Protein AF-A0A922T538-F1 (afdb_monomer_lite)

Structure (mmCIF, N/CA/C/O backbone):
data_AF-A0A922T538-F1
#
_entry.id   AF-A0A922T538-F1
#
loop_
_atom_site.group_PDB
_atom_site.id
_atom_site.type_symbol
_atom_site.label_atom_id
_atom_site.label_alt_id
_atom_site.label_comp_id
_atom_site.label_asym_id
_atom_site.label_entity_id
_atom_site.label_seq_id
_atom_site.pdbx_PDB_ins_code
_atom_site.Cartn_x
_atom_site.Cartn_y
_atom_site.Cartn_z
_atom_site.occupancy
_atom_site.B_iso_or_equiv
_atom_site.auth_seq_id
_atom_site.auth_comp_id
_atom_site.auth_asym_id
_atom_site.auth_atom_id
_atom_site.pdbx_PDB_model_num
ATOM 1 N N . MET A 1 1 ? -31.628 -4.892 55.620 1.00 59.94 1 MET A N 1
ATOM 2 C CA . MET A 1 1 ? -32.379 -4.529 54.393 1.00 59.94 1 MET A CA 1
ATOM 3 C C . MET A 1 1 ? -31.717 -3.404 53.592 1.00 59.94 1 MET A C 1
ATOM 5 O O . MET A 1 1 ? -31.655 -3.561 52.387 1.00 59.94 1 MET A O 1
ATOM 9 N N . ARG A 1 2 ? -31.175 -2.328 54.196 1.00 62.50 2 ARG A N 1
ATOM 10 C CA . ARG A 1 2 ? -30.482 -1.245 53.452 1.00 62.50 2 ARG A CA 1
ATOM 11 C C . ARG A 1 2 ? -29.166 -1.652 52.769 1.00 62.50 2 ARG A C 1
ATOM 13 O O . ARG A 1 2 ? -28.959 -1.283 51.624 1.00 62.50 2 ARG A O 1
ATOM 20 N N . GLU A 1 3 ? -28.323 -2.452 53.421 1.00 62.09 3 GLU A N 1
ATOM 21 C CA . GLU A 1 3 ? -27.066 -2.946 52.818 1.00 62.09 3 GLU A CA 1
ATOM 22 C C . GLU A 1 3 ? -27.289 -3.738 51.526 1.00 62.09 3 GLU A C 1
ATOM 24 O O . GLU A 1 3 ? -26.580 -3.543 50.549 1.00 62.09 3 GLU A O 1
ATOM 29 N N . SER A 1 4 ? -28.320 -4.585 51.489 1.00 64.38 4 SER A N 1
ATOM 30 C CA . SER A 1 4 ? -28.630 -5.398 50.308 1.00 64.38 4 SER A CA 1
ATOM 31 C C . SER A 1 4 ? -29.109 -4.574 49.108 1.00 64.38 4 SER A C 1
ATOM 33 O O . SER A 1 4 ? -29.075 -5.087 47.995 1.00 64.38 4 SER A O 1
ATOM 35 N N . VAL A 1 5 ? -29.584 -3.343 49.327 1.00 68.50 5 VAL A N 1
ATOM 36 C CA . VAL A 1 5 ? -29.991 -2.419 48.256 1.00 68.50 5 VAL A CA 1
ATOM 37 C C . VAL A 1 5 ? -28.767 -1.681 47.713 1.00 68.50 5 VAL A C 1
ATOM 39 O O . VAL A 1 5 ? -28.563 -1.700 46.506 1.00 68.50 5 VAL A O 1
ATOM 42 N N . MET A 1 6 ? -27.888 -1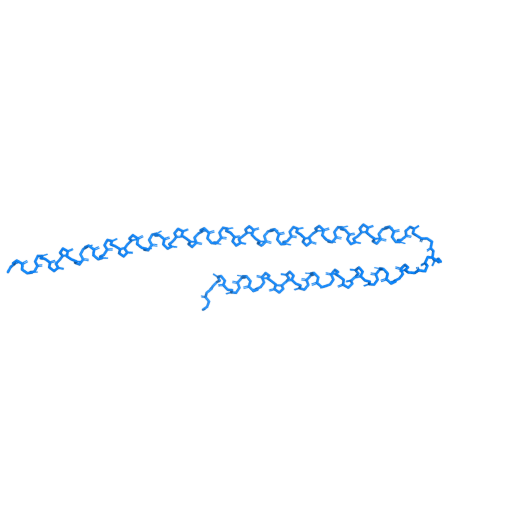.166 48.584 1.00 60.97 6 MET A N 1
ATOM 43 C CA . MET A 1 6 ? -26.642 -0.505 48.153 1.00 60.97 6 MET A CA 1
ATOM 44 C C . MET A 1 6 ? -25.703 -1.443 47.383 1.00 60.97 6 MET A C 1
ATOM 46 O O . MET A 1 6 ? -25.136 -1.048 46.374 1.00 60.97 6 MET A O 1
ATOM 50 N N . ILE A 1 7 ? -25.565 -2.705 47.814 1.00 70.31 7 ILE A N 1
ATOM 51 C CA . ILE A 1 7 ? -24.746 -3.704 47.099 1.00 70.31 7 ILE A CA 1
ATOM 52 C C . ILE A 1 7 ? -25.286 -3.944 45.681 1.00 70.31 7 ILE A C 1
ATOM 54 O O . ILE A 1 7 ? -24.521 -4.208 44.754 1.00 70.31 7 ILE A O 1
ATOM 58 N N . LYS A 1 8 ? -26.608 -3.853 45.511 1.00 72.81 8 LYS A N 1
ATOM 59 C CA . LYS A 1 8 ? -27.266 -4.050 44.223 1.00 72.81 8 LYS A CA 1
ATOM 60 C C . LYS A 1 8 ? -27.050 -2.845 43.303 1.00 72.81 8 LYS A C 1
ATOM 62 O O . LYS A 1 8 ? -26.634 -3.043 42.168 1.00 72.81 8 LYS A O 1
ATOM 67 N N . GLU A 1 9 ? -27.209 -1.629 43.821 1.00 75.69 9 GLU A N 1
ATOM 68 C CA . GLU A 1 9 ? -26.929 -0.378 43.097 1.00 75.69 9 GLU A CA 1
ATOM 69 C C . GLU A 1 9 ? -25.455 -0.296 42.651 1.00 75.69 9 GLU A C 1
ATOM 71 O O . GLU A 1 9 ? -25.182 -0.090 41.473 1.00 75.69 9 GLU A O 1
ATOM 76 N N . GLU A 1 10 ? -24.492 -0.602 43.531 1.00 81.06 10 GLU A N 1
ATOM 77 C CA . GLU A 1 10 ? -23.066 -0.636 43.157 1.00 81.06 10 GLU A CA 1
ATOM 78 C C . GLU A 1 10 ? -22.745 -1.692 42.086 1.00 81.06 10 GLU A C 1
ATOM 80 O O . GLU A 1 10 ? -21.820 -1.523 41.286 1.00 81.06 10 GLU A O 1
ATOM 85 N N . SER A 1 11 ? -23.463 -2.820 42.090 1.00 82.44 11 SER A N 1
ATOM 86 C CA . SER A 1 11 ? -23.287 -3.866 41.079 1.00 82.44 11 SER A CA 1
ATOM 87 C C . SER A 1 11 ? -23.856 -3.460 39.717 1.00 82.44 11 SER A C 1
ATOM 89 O O . SER A 1 11 ? -23.257 -3.774 38.689 1.00 82.44 11 SER A O 1
ATOM 91 N N . GLU A 1 12 ? -24.966 -2.720 39.712 1.00 88.69 12 GLU A N 1
ATOM 92 C CA . GLU A 1 12 ? -25.612 -2.192 38.509 1.00 88.69 12 GLU A CA 1
ATOM 93 C C . GLU A 1 12 ? -24.764 -1.075 37.879 1.00 88.69 12 GLU A C 1
ATOM 95 O O . GLU A 1 12 ? -24.539 -1.093 36.667 1.00 88.69 12 GLU A O 1
ATOM 100 N N . ASP A 1 13 ? -24.175 -0.190 38.689 1.00 91.44 13 ASP A N 1
ATOM 101 C CA . ASP A 1 13 ? -23.251 0.851 38.219 1.00 91.44 13 ASP A CA 1
ATOM 102 C C . ASP A 1 13 ? -21.979 0.260 37.592 1.00 91.44 13 ASP A C 1
ATOM 104 O O . ASP A 1 13 ? -21.531 0.698 36.528 1.00 91.44 13 ASP A O 1
ATOM 108 N N . LYS A 1 14 ? -21.405 -0.784 38.208 1.00 92.19 14 LYS A N 1
ATOM 109 C CA . LYS A 1 14 ? -20.251 -1.507 37.642 1.00 92.19 14 LYS A CA 1
ATOM 110 C C . LYS A 1 14 ? -20.605 -2.197 36.331 1.00 92.19 14 LYS A C 1
ATOM 112 O O . LYS A 1 14 ? -19.810 -2.163 35.395 1.00 92.19 14 LYS A O 1
ATOM 117 N N . PHE A 1 15 ? -21.785 -2.809 36.248 1.00 93.06 15 PHE A N 1
ATOM 118 C CA . PHE A 1 15 ? -22.262 -3.437 35.020 1.00 93.06 15 PHE A CA 1
ATOM 119 C C . PHE A 1 15 ? -22.432 -2.410 33.893 1.00 93.06 15 PHE A C 1
ATOM 121 O O . PHE A 1 15 ? -21.992 -2.646 32.766 1.00 93.06 15 PHE A O 1
ATOM 128 N N . LEU A 1 16 ? -23.006 -1.243 34.201 1.00 95.12 16 LEU A N 1
ATOM 129 C CA . LEU A 1 16 ? -23.162 -0.154 33.241 1.00 95.12 16 LEU A CA 1
ATOM 130 C C . LEU A 1 16 ? -21.802 0.372 32.762 1.00 95.12 16 LEU A C 1
ATOM 132 O O . LEU A 1 16 ? -21.602 0.537 31.559 1.00 95.12 16 LEU A O 1
ATOM 136 N N . ALA A 1 17 ? -20.857 0.581 33.683 1.00 95.69 17 ALA A N 1
ATOM 137 C CA . ALA A 1 17 ? -19.509 1.036 33.356 1.00 95.69 17 ALA A CA 1
ATOM 138 C C . ALA A 1 17 ? -18.765 0.036 32.456 1.00 95.69 17 ALA A C 1
ATOM 140 O O . ALA A 1 17 ? -18.161 0.437 31.462 1.00 95.69 17 ALA A O 1
ATOM 141 N N . LEU A 1 18 ? -18.852 -1.265 32.754 1.00 95.88 18 LEU A N 1
ATOM 142 C CA . LEU A 1 18 ? -18.265 -2.314 31.916 1.00 95.88 18 LEU A CA 1
ATOM 143 C C . LEU A 1 18 ? -18.920 -2.370 30.533 1.00 95.88 18 LEU A C 1
ATOM 145 O O . LEU A 1 18 ? -18.217 -2.473 29.535 1.00 95.88 18 LEU A O 1
ATOM 149 N N . THR A 1 19 ? -20.245 -2.236 30.455 1.00 95.62 19 THR A N 1
ATOM 150 C CA . THR A 1 19 ? -20.969 -2.200 29.172 1.00 95.62 19 THR A CA 1
ATOM 151 C C . THR A 1 19 ? -20.512 -1.020 28.312 1.00 95.62 19 THR A C 1
ATOM 153 O O . THR A 1 19 ? -20.271 -1.170 27.119 1.00 95.62 19 THR A O 1
ATOM 156 N N . GLN A 1 20 ? -20.340 0.159 28.916 1.00 96.12 20 GLN A N 1
ATOM 157 C CA . GLN A 1 20 ? -19.824 1.333 28.209 1.00 96.12 20 GLN A CA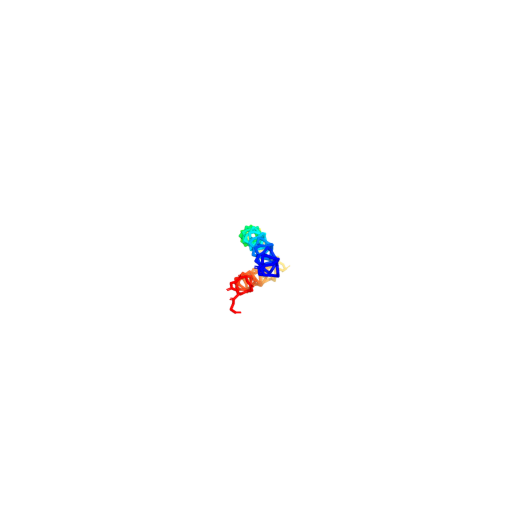 1
ATOM 158 C C . GLN A 1 20 ? -18.387 1.127 27.723 1.00 96.12 20 GLN A C 1
ATOM 160 O O . GLN A 1 20 ? -18.071 1.523 26.604 1.00 96.12 20 GLN A O 1
ATOM 165 N N . GLN A 1 21 ? -17.532 0.496 28.532 1.00 96.88 21 GLN A N 1
ATOM 166 C CA . GLN A 1 21 ? -16.161 0.170 28.133 1.00 96.88 21 GLN A CA 1
ATOM 167 C C . GLN A 1 21 ? -16.123 -0.835 26.980 1.00 96.88 21 GLN A C 1
ATOM 169 O O . GLN A 1 21 ? -15.354 -0.634 26.046 1.00 96.88 21 GLN A O 1
ATOM 174 N N . ILE A 1 22 ? -16.970 -1.869 27.003 1.00 95.94 22 ILE A N 1
ATOM 175 C CA . ILE A 1 22 ? -17.081 -2.841 25.905 1.00 95.94 22 ILE A CA 1
ATOM 176 C C . ILE A 1 22 ? -17.460 -2.124 24.609 1.00 95.94 22 ILE A C 1
ATOM 178 O O . ILE A 1 22 ? -16.738 -2.236 23.627 1.00 95.94 22 ILE A O 1
ATOM 182 N N . ASN A 1 23 ? -18.506 -1.295 24.634 1.00 95.12 23 ASN A N 1
ATOM 183 C CA . ASN A 1 23 ? -18.937 -0.558 23.444 1.00 95.12 23 ASN A CA 1
ATOM 184 C C . ASN A 1 23 ? -17.841 0.379 22.901 1.00 95.12 23 ASN A C 1
ATOM 186 O O . ASN A 1 23 ? -17.739 0.588 21.695 1.00 95.12 23 ASN A O 1
ATOM 190 N N . GLN A 1 24 ? -17.030 0.980 23.780 1.00 96.19 24 GLN A N 1
ATOM 191 C CA . GLN A 1 24 ? -15.897 1.815 23.364 1.00 96.19 24 GLN A CA 1
ATOM 192 C C . GLN A 1 24 ? -14.792 0.986 22.707 1.00 96.19 24 GLN A C 1
ATOM 194 O O . GLN A 1 24 ? -14.222 1.422 21.709 1.00 96.19 24 GLN A O 1
ATOM 199 N N . LEU A 1 25 ? -14.493 -0.193 23.254 1.00 96.12 25 LEU A N 1
ATOM 200 C CA . LEU A 1 25 ? -13.506 -1.107 22.685 1.00 96.12 25 LEU A CA 1
ATOM 201 C C . LEU A 1 25 ? -13.950 -1.629 21.317 1.00 96.12 25 LEU A C 1
ATOM 203 O O . LEU A 1 25 ? -13.141 -1.620 20.399 1.00 96.12 25 LEU A O 1
ATOM 207 N N . GLU A 1 26 ? -15.225 -1.991 21.158 1.00 94.31 26 GLU A N 1
ATOM 208 C CA . GLU A 1 26 ? -15.791 -2.426 19.871 1.00 94.31 26 GLU A CA 1
ATOM 209 C C . GLU A 1 26 ? -15.661 -1.338 18.792 1.00 94.31 26 GLU A C 1
ATOM 211 O O . GLU A 1 26 ? -15.285 -1.621 17.656 1.00 94.31 26 GLU A O 1
ATOM 216 N N . TRP A 1 27 ? -15.910 -0.073 19.146 1.00 95.50 27 TRP A N 1
ATOM 217 C CA . TRP A 1 27 ? -15.706 1.053 18.228 1.00 95.50 27 TRP A CA 1
ATOM 218 C C . TRP A 1 27 ? -14.239 1.233 17.829 1.00 95.50 27 TRP A C 1
ATOM 220 O O . TRP A 1 27 ? -13.938 1.422 16.652 1.00 95.50 27 TRP A O 1
ATOM 230 N N . LEU A 1 28 ? -13.325 1.165 18.800 1.00 94.44 28 LEU A N 1
ATOM 231 C CA . LEU A 1 28 ? -11.889 1.284 18.538 1.00 94.44 28 LEU A CA 1
ATOM 232 C C . LEU A 1 28 ? -11.360 0.118 17.693 1.00 94.44 28 LEU A C 1
ATOM 234 O O . LEU A 1 28 ? -10.460 0.318 16.879 1.00 94.44 28 LEU A O 1
ATOM 238 N N . GLU A 1 29 ? -11.907 -1.083 17.873 1.00 92.12 29 GLU A N 1
ATOM 239 C CA . GLU A 1 29 ? -11.575 -2.254 17.065 1.00 92.12 29 GLU A CA 1
ATOM 240 C C . GLU A 1 29 ? -11.973 -2.051 15.598 1.00 92.12 29 GLU A C 1
ATOM 242 O O . GLU A 1 29 ? -11.138 -2.251 14.713 1.00 92.12 29 GLU A O 1
ATOM 247 N N . GLU A 1 30 ? -13.194 -1.583 15.320 1.00 93.25 30 GLU A N 1
ATOM 248 C CA . GLU A 1 30 ? -13.620 -1.322 13.937 1.00 93.25 30 GLU A CA 1
ATOM 249 C C . GLU A 1 30 ? -12.793 -0.204 13.284 1.00 93.25 30 GLU A C 1
ATOM 251 O O . GLU A 1 30 ? -12.382 -0.333 12.127 1.00 93.25 30 GLU A O 1
ATOM 256 N N . ASP A 1 31 ? -12.475 0.859 14.027 1.00 93.81 31 ASP A N 1
ATOM 257 C CA . ASP A 1 31 ? -11.608 1.934 13.536 1.00 93.81 31 ASP A CA 1
ATOM 258 C C . ASP A 1 31 ? -10.205 1.407 13.183 1.00 93.81 31 ASP A C 1
ATOM 260 O O . ASP A 1 31 ? -9.668 1.719 12.115 1.00 93.81 31 ASP A O 1
ATOM 264 N N . LEU A 1 32 ? -9.617 0.555 14.031 1.00 91.69 32 LEU A N 1
ATOM 265 C CA . LEU A 1 32 ? -8.323 -0.078 13.762 1.00 91.69 32 LEU A CA 1
ATOM 266 C C . LEU A 1 32 ? -8.377 -1.010 12.547 1.00 91.69 32 LEU A C 1
ATOM 268 O O . LEU A 1 32 ? -7.459 -0.990 11.724 1.00 91.69 32 LEU A O 1
ATOM 272 N N . LEU A 1 33 ? -9.446 -1.794 12.392 1.00 90.88 33 LEU A N 1
ATOM 273 C CA . LEU A 1 33 ? -9.646 -2.652 11.222 1.00 90.88 33 LEU A CA 1
ATOM 274 C C . LEU A 1 33 ? -9.793 -1.832 9.937 1.00 90.88 33 LEU A C 1
ATOM 276 O O . LEU A 1 33 ? -9.244 -2.206 8.899 1.00 90.88 33 LEU A O 1
ATOM 280 N N . SER A 1 34 ? -10.497 -0.703 9.993 1.00 93.88 34 SER A N 1
ATOM 281 C CA . SER A 1 34 ? -10.616 0.230 8.872 1.00 93.88 34 SER A CA 1
ATOM 282 C C . SER A 1 34 ? -9.253 0.803 8.475 1.00 93.88 34 SER A C 1
ATOM 284 O O . SER A 1 34 ? -8.859 0.717 7.309 1.00 93.88 34 SER A O 1
ATOM 286 N N . MET A 1 35 ? -8.483 1.290 9.452 1.00 92.06 35 MET A N 1
ATOM 287 C CA . MET A 1 35 ? -7.126 1.802 9.235 1.00 92.06 35 MET A CA 1
ATOM 288 C C . MET A 1 35 ? -6.185 0.730 8.672 1.00 92.06 35 MET A C 1
ATOM 290 O O . MET A 1 35 ? -5.410 1.016 7.759 1.00 92.06 35 MET A O 1
ATOM 294 N N . LYS A 1 36 ? -6.280 -0.514 9.159 1.00 91.62 36 LYS A N 1
ATOM 295 C CA . LYS A 1 36 ? -5.529 -1.658 8.626 1.00 91.62 36 LYS A CA 1
ATOM 296 C C . LYS A 1 36 ? -5.825 -1.862 7.139 1.00 91.62 36 LYS A C 1
ATOM 298 O O . LYS A 1 36 ? -4.892 -1.883 6.344 1.00 91.62 36 LYS A O 1
ATOM 303 N N . ARG A 1 37 ? -7.103 -1.961 6.755 1.00 92.12 37 ARG A N 1
ATOM 304 C CA . ARG A 1 37 ? -7.511 -2.171 5.351 1.00 92.12 37 ARG A CA 1
ATOM 305 C C . ARG A 1 37 ? -6.994 -1.054 4.440 1.00 92.12 37 ARG A C 1
ATOM 307 O O . ARG A 1 37 ? -6.479 -1.329 3.361 1.00 92.12 37 ARG A O 1
ATOM 314 N N . GLN A 1 38 ? -7.101 0.201 4.883 1.00 94.88 38 GLN A N 1
ATOM 315 C CA . GLN A 1 38 ? -6.589 1.354 4.133 1.00 94.88 38 GLN A CA 1
ATOM 316 C C . GLN A 1 38 ? -5.071 1.290 3.949 1.00 94.88 38 GLN A C 1
ATOM 318 O O . GLN A 1 38 ? -4.562 1.580 2.869 1.00 94.88 38 GLN A O 1
ATOM 323 N N . HIS A 1 39 ? -4.347 0.886 4.990 1.00 93.25 39 HIS A N 1
ATOM 324 C CA . HIS A 1 39 ? -2.900 0.722 4.933 1.00 93.25 39 HIS A CA 1
ATOM 325 C C . HIS A 1 39 ? -2.482 -0.413 3.987 1.00 93.25 39 HIS A C 1
ATOM 327 O O . HIS A 1 39 ? -1.602 -0.214 3.153 1.00 93.25 39 HIS A O 1
ATOM 333 N N . GLU A 1 40 ? -3.137 -1.575 4.051 1.00 92.56 40 GLU A N 1
ATOM 334 C CA . G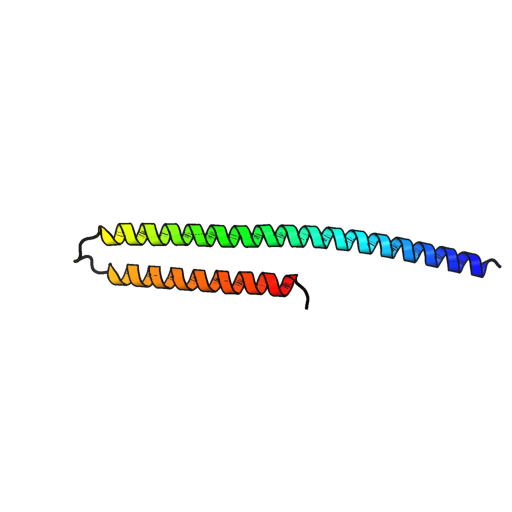LU A 1 40 ? -2.880 -2.701 3.136 1.00 92.56 40 GLU A CA 1
ATOM 335 C C . GLU A 1 40 ? -3.123 -2.311 1.669 1.00 92.56 40 GLU A C 1
ATOM 337 O O . GLU A 1 40 ? -2.327 -2.648 0.785 1.00 92.56 40 GLU A O 1
ATOM 342 N N . GLN A 1 41 ? -4.186 -1.544 1.414 1.00 94.94 41 GLN A N 1
ATOM 343 C CA . GLN A 1 41 ? -4.470 -0.999 0.091 1.00 94.94 41 GLN A CA 1
ATOM 344 C C . GLN A 1 41 ? -3.369 -0.035 -0.370 1.00 94.94 41 GLN A C 1
ATOM 346 O O . GLN A 1 41 ? -2.843 -0.202 -1.467 1.00 94.94 41 GLN A O 1
ATOM 351 N N . ALA A 1 42 ? -2.976 0.928 0.467 1.00 94.88 42 ALA A N 1
ATOM 352 C CA . ALA A 1 42 ? -1.944 1.907 0.122 1.00 94.88 42 ALA A CA 1
ATOM 353 C C . ALA A 1 42 ? -0.588 1.246 -0.184 1.00 94.88 42 ALA A C 1
ATOM 355 O O . ALA A 1 42 ? 0.099 1.633 -1.128 1.00 94.88 42 ALA A O 1
ATOM 356 N N . VAL A 1 43 ? -0.208 0.215 0.578 1.00 94.94 43 VAL A N 1
ATOM 357 C CA . VAL A 1 43 ? 1.009 -0.570 0.316 1.00 94.94 43 VAL A CA 1
ATOM 358 C C . VAL A 1 43 ? 0.921 -1.287 -1.035 1.00 94.94 43 VAL A C 1
ATOM 360 O O . VAL A 1 43 ? 1.885 -1.271 -1.801 1.00 94.94 43 VAL A O 1
ATOM 363 N N . SER A 1 44 ? -0.235 -1.872 -1.353 1.00 92.88 44 SER A N 1
ATOM 364 C CA . SER A 1 44 ? -0.462 -2.560 -2.631 1.00 92.88 44 SER A CA 1
ATOM 365 C C . SER A 1 44 ? -0.420 -1.597 -3.826 1.00 92.88 44 SER A C 1
ATOM 367 O O . SER A 1 44 ? 0.147 -1.922 -4.869 1.00 92.88 44 SER A O 1
ATOM 369 N N . GLU A 1 45 ? -0.982 -0.396 -3.675 1.00 96.12 45 GLU A N 1
ATOM 370 C CA . GLU A 1 45 ? -0.931 0.666 -4.688 1.00 96.12 45 GLU A CA 1
ATOM 371 C C . GLU A 1 45 ? 0.512 1.131 -4.933 1.00 96.12 45 GLU A C 1
ATOM 373 O O . GLU A 1 45 ? 0.961 1.162 -6.078 1.00 96.12 45 GLU A O 1
ATOM 378 N N . LEU A 1 46 ? 1.286 1.375 -3.869 1.00 94.38 46 LEU A N 1
ATOM 379 C CA . LEU A 1 46 ? 2.707 1.724 -3.983 1.00 94.38 46 LEU A CA 1
ATOM 380 C C . LEU A 1 46 ? 3.526 0.627 -4.679 1.00 94.38 46 LEU A C 1
ATOM 382 O O . LEU A 1 46 ? 4.405 0.927 -5.489 1.00 94.38 46 LEU A O 1
ATOM 386 N N . GLN A 1 47 ? 3.236 -0.648 -4.402 1.00 95.88 47 GLN A N 1
ATOM 387 C CA . GLN A 1 47 ? 3.878 -1.768 -5.093 1.00 95.88 47 GLN A CA 1
ATOM 388 C C . GLN A 1 47 ? 3.583 -1.747 -6.598 1.00 95.88 47 GLN A C 1
ATOM 390 O O . GLN A 1 47 ? 4.483 -1.968 -7.415 1.00 95.88 47 GLN A O 1
ATOM 395 N N . ALA A 1 48 ? 2.331 -1.477 -6.975 1.00 95.44 48 ALA A N 1
ATOM 396 C CA . ALA A 1 48 ? 1.927 -1.372 -8.372 1.00 95.44 48 ALA A CA 1
ATOM 397 C C . ALA A 1 48 ? 2.630 -0.202 -9.078 1.00 95.44 48 ALA A C 1
ATOM 399 O O . ALA A 1 48 ? 3.177 -0.391 -10.167 1.00 95.44 48 ALA A O 1
ATOM 400 N N . ASP A 1 49 ? 2.700 0.968 -8.442 1.00 95.75 49 ASP A N 1
ATOM 401 C CA . ASP A 1 49 ? 3.389 2.145 -8.981 1.00 95.75 49 ASP A CA 1
ATOM 402 C C . ASP A 1 49 ? 4.877 1.881 -9.224 1.00 95.75 49 ASP A C 1
ATOM 404 O O . ASP A 1 49 ? 5.414 2.177 -10.294 1.00 95.75 49 ASP A O 1
ATOM 408 N N . CYS A 1 50 ? 5.555 1.252 -8.269 1.00 94.31 50 CYS A N 1
ATOM 409 C CA . CYS A 1 50 ? 6.954 0.883 -8.429 1.00 94.31 50 CYS A CA 1
ATOM 410 C C . CYS A 1 50 ? 7.169 -0.162 -9.535 1.00 94.31 50 CYS A C 1
ATOM 412 O O . CYS A 1 50 ? 8.147 -0.064 -10.275 1.00 94.31 50 CYS A O 1
ATOM 414 N N . ARG A 1 51 ? 6.251 -1.126 -9.714 1.00 95.25 51 ARG A N 1
ATOM 415 C CA . ARG A 1 51 ? 6.283 -2.049 -10.867 1.00 95.25 51 ARG A CA 1
ATOM 416 C C . ARG A 1 51 ? 6.117 -1.300 -12.188 1.00 95.25 51 ARG A C 1
ATOM 418 O O . ARG A 1 51 ? 6.833 -1.586 -13.147 1.00 95.25 51 ARG A O 1
ATOM 425 N N . HIS A 1 52 ? 5.224 -0.313 -12.242 1.00 96.31 52 HIS A N 1
ATOM 426 C CA . HIS A 1 52 ? 5.061 0.535 -13.422 1.00 96.31 52 HIS A CA 1
ATOM 427 C C . HIS A 1 52 ? 6.320 1.349 -13.736 1.00 96.31 52 HIS A C 1
ATOM 429 O O . HIS A 1 52 ? 6.731 1.406 -14.896 1.00 96.31 52 HIS A O 1
ATOM 435 N N . LEU A 1 53 ? 6.962 1.937 -12.724 1.00 95.06 53 LEU A N 1
ATOM 436 C CA . LEU A 1 53 ? 8.226 2.659 -12.884 1.00 95.06 53 LEU A CA 1
ATOM 437 C C . LEU A 1 53 ? 9.357 1.736 -13.346 1.00 95.06 53 LEU A C 1
ATOM 439 O O . LEU A 1 53 ? 10.111 2.104 -14.245 1.00 95.06 53 LEU A O 1
ATOM 443 N N . SER A 1 54 ? 9.434 0.530 -12.784 1.00 95.31 54 SER A N 1
ATOM 444 C CA . SER A 1 54 ? 10.401 -0.496 -13.174 1.00 95.31 54 SER A CA 1
ATOM 445 C C . SER A 1 54 ? 10.256 -0.865 -14.656 1.00 95.31 54 SER A C 1
ATOM 447 O O . SER A 1 54 ? 11.231 -0.822 -15.406 1.00 95.31 54 SER A O 1
ATOM 449 N N . PHE A 1 55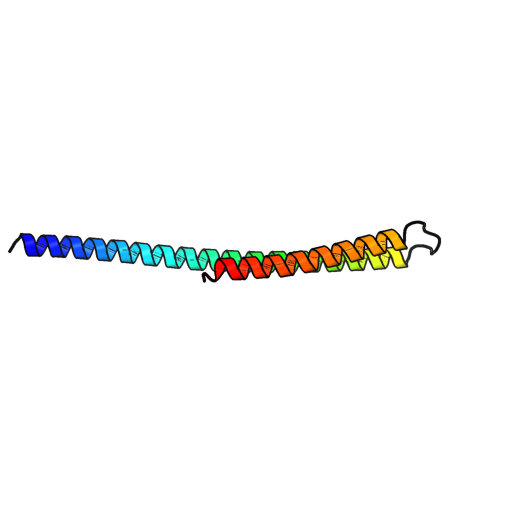 ? 9.025 -1.090 -15.122 1.00 94.56 55 PHE A N 1
ATOM 450 C CA . PHE A 1 55 ? 8.743 -1.351 -16.535 1.00 94.56 55 PHE A CA 1
ATOM 451 C C . PHE A 1 55 ? 9.066 -0.151 -17.440 1.00 94.56 55 PHE A C 1
ATOM 453 O O . PHE A 1 55 ? 9.603 -0.308 -18.540 1.00 94.56 55 PHE A O 1
ATOM 460 N N . ALA A 1 56 ? 8.757 1.070 -16.996 1.00 95.31 56 ALA A N 1
ATOM 461 C CA . ALA A 1 56 ? 9.096 2.278 -17.743 1.00 95.31 56 ALA A CA 1
ATOM 462 C C . ALA A 1 56 ? 10.619 2.440 -17.892 1.00 95.31 56 ALA A C 1
ATOM 464 O O . ALA A 1 56 ? 11.092 2.789 -18.976 1.00 95.31 56 ALA A O 1
ATOM 465 N N . LEU A 1 57 ? 11.385 2.136 -16.840 1.00 93.06 57 LEU A N 1
ATOM 466 C CA . LEU A 1 57 ? 12.845 2.143 -16.867 1.00 93.06 57 LEU A CA 1
ATOM 467 C C . LEU A 1 57 ? 13.396 1.086 -17.832 1.00 93.06 57 LEU A C 1
ATOM 469 O O . LEU A 1 57 ? 14.233 1.414 -18.670 1.00 93.06 57 LEU A O 1
ATOM 473 N N . GLU A 1 58 ? 12.899 -0.152 -17.775 1.00 92.19 58 GLU A N 1
ATOM 474 C CA . GLU A 1 58 ? 13.273 -1.208 -18.726 1.00 92.19 58 GLU A CA 1
ATOM 475 C C . GLU A 1 58 ? 13.004 -0.789 -20.171 1.00 92.19 58 GLU A C 1
ATOM 477 O O . GLU A 1 58 ? 13.851 -0.970 -21.047 1.00 92.19 58 GLU A O 1
ATOM 482 N N . SER A 1 59 ? 11.843 -0.182 -20.428 1.00 93.69 59 SER A N 1
ATOM 483 C CA . SER A 1 59 ? 11.509 0.353 -21.745 1.00 93.69 59 SER A CA 1
ATOM 484 C C . SER A 1 59 ? 12.538 1.393 -22.190 1.00 93.69 59 SER A C 1
ATOM 486 O O . SER A 1 59 ? 13.079 1.277 -23.289 1.00 93.69 59 SER A O 1
ATOM 488 N N . LEU A 1 60 ? 12.895 2.359 -21.338 1.00 92.44 60 LEU A N 1
ATOM 489 C CA . LEU A 1 60 ? 13.920 3.361 -21.654 1.00 92.44 60 LEU A CA 1
ATOM 490 C C . LEU A 1 60 ? 15.287 2.721 -21.932 1.00 92.44 60 LEU A C 1
ATOM 492 O O . LEU A 1 60 ? 15.911 3.037 -22.945 1.00 92.44 60 LEU A O 1
ATOM 496 N N . LEU A 1 61 ? 15.725 1.781 -21.090 1.00 90.75 61 LEU A N 1
ATOM 497 C CA . LEU A 1 61 ? 16.987 1.056 -21.263 1.00 90.75 61 LEU A CA 1
ATOM 498 C C . LEU A 1 61 ? 17.013 0.263 -22.574 1.00 90.75 61 LEU A C 1
ATOM 500 O O . LEU A 1 61 ? 18.035 0.232 -23.259 1.00 90.75 61 LEU A O 1
ATOM 504 N N . ASN A 1 62 ? 15.893 -0.334 -22.979 1.00 89.19 62 ASN A N 1
ATOM 505 C CA . ASN A 1 62 ? 15.797 -1.078 -24.234 1.00 89.19 62 ASN A CA 1
ATOM 506 C C . ASN A 1 62 ? 15.998 -0.197 -25.473 1.00 89.19 62 ASN A C 1
ATOM 508 O O . ASN A 1 62 ? 16.573 -0.670 -26.451 1.00 89.19 62 ASN A O 1
ATOM 512 N N . HIS A 1 63 ? 15.603 1.077 -25.413 1.00 91.12 63 HIS A N 1
ATOM 513 C CA . HIS A 1 63 ? 15.830 2.044 -26.492 1.00 91.12 63 HIS A CA 1
ATOM 514 C C . HIS A 1 63 ? 17.243 2.649 -26.479 1.00 91.12 63 HIS A C 1
ATOM 516 O O . HIS A 1 63 ? 17.621 3.325 -27.437 1.00 91.12 63 HIS A O 1
ATOM 522 N N . MET A 1 64 ? 18.033 2.411 -25.426 1.00 88.81 64 MET A N 1
ATOM 523 C CA . MET A 1 64 ? 19.428 2.840 -25.385 1.00 88.81 64 MET A CA 1
ATOM 524 C C . MET A 1 64 ? 20.302 1.967 -26.300 1.00 88.81 64 MET A C 1
ATOM 526 O O . MET A 1 64 ? 20.090 0.746 -26.364 1.00 88.81 64 MET A O 1
ATOM 530 N N . PRO A 1 65 ? 21.314 2.567 -26.954 1.00 88.00 65 PRO A N 1
ATOM 531 C CA . PRO A 1 65 ? 22.322 1.848 -27.727 1.00 88.00 65 PRO A CA 1
ATOM 532 C C . PRO A 1 65 ? 22.962 0.690 -26.946 1.00 88.00 65 PRO A C 1
ATOM 534 O O . PRO A 1 65 ? 23.155 0.779 -25.733 1.00 88.00 65 PRO A O 1
ATOM 537 N N . GLU A 1 66 ? 23.310 -0.402 -27.632 1.00 79.31 66 GLU A N 1
ATOM 538 C CA . GLU A 1 66 ? 23.930 -1.580 -26.997 1.00 79.31 66 GLU A CA 1
ATOM 539 C C . GLU A 1 66 ? 25.314 -1.290 -26.397 1.00 79.31 66 GLU A C 1
ATOM 541 O O . GLU A 1 66 ? 25.740 -1.974 -25.469 1.00 79.31 66 GLU A O 1
ATOM 546 N N . ASP A 1 67 ? 25.999 -0.260 -26.893 1.00 83.00 67 ASP A N 1
ATOM 547 C CA . ASP A 1 67 ? 27.290 0.217 -26.398 1.00 83.00 67 ASP A CA 1
ATOM 548 C C . ASP A 1 67 ? 27.166 1.179 -25.205 1.00 83.00 67 ASP A C 1
ATOM 550 O O . AS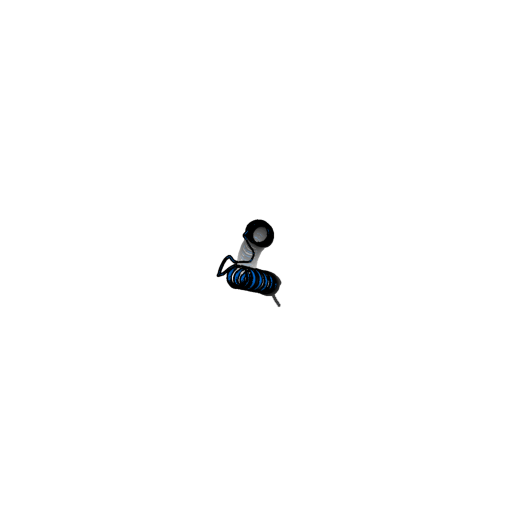P A 1 67 ? 28.185 1.645 -24.685 1.00 83.00 67 ASP A O 1
ATOM 554 N N . TYR A 1 68 ? 25.944 1.450 -24.724 1.00 84.50 68 TYR A N 1
ATOM 555 C CA . TYR A 1 68 ? 25.737 2.190 -23.486 1.00 84.50 68 TYR A CA 1
ATOM 556 C C . TYR A 1 68 ? 26.311 1.403 -22.304 1.00 84.50 68 TYR A C 1
ATOM 558 O O . TYR A 1 68 ? 25.699 0.476 -21.757 1.00 84.50 68 TYR A O 1
ATOM 566 N N . ALA A 1 69 ? 27.516 1.803 -21.903 1.00 77.31 69 ALA A N 1
ATOM 567 C CA . ALA A 1 69 ? 28.190 1.301 -20.722 1.00 77.31 69 ALA A CA 1
ATOM 568 C C . ALA A 1 69 ? 27.312 1.569 -19.492 1.00 77.31 69 ALA A C 1
ATOM 570 O O . ALA A 1 69 ? 27.153 2.711 -19.070 1.00 77.31 69 ALA A O 1
ATOM 571 N N . GLY A 1 70 ? 26.727 0.505 -18.944 1.00 84.69 70 GLY A N 1
ATOM 572 C CA . GLY A 1 70 ? 25.834 0.580 -17.789 1.00 84.69 70 GLY A CA 1
ATOM 573 C C . GLY A 1 70 ? 24.441 0.006 -18.024 1.00 84.69 70 GLY A C 1
ATOM 574 O O . GLY A 1 70 ? 23.793 -0.325 -17.042 1.00 84.69 70 GLY A O 1
ATOM 575 N N . LYS A 1 71 ? 24.000 -0.226 -19.274 1.00 89.12 71 LYS A N 1
ATOM 576 C CA . LYS A 1 71 ? 22.652 -0.763 -19.577 1.00 89.12 71 LYS A CA 1
ATOM 577 C C . LYS A 1 71 ? 22.294 -1.991 -18.733 1.00 89.12 71 LYS A C 1
ATOM 579 O O . LYS A 1 71 ? 21.264 -2.014 -18.070 1.00 89.12 71 LYS A O 1
ATOM 584 N N . TYR A 1 72 ? 23.180 -2.986 -18.733 1.00 87.88 72 TYR A N 1
ATOM 585 C CA . TYR A 1 72 ? 22.984 -4.227 -17.985 1.00 87.88 72 TYR A CA 1
ATOM 586 C C . TYR A 1 72 ? 23.038 -4.025 -16.467 1.00 87.88 72 TYR A C 1
ATOM 588 O O . TYR A 1 72 ? 22.281 -4.669 -15.751 1.00 87.88 72 TYR A O 1
ATOM 596 N N . ALA A 1 73 ? 23.892 -3.120 -15.980 1.00 91.69 73 ALA A N 1
ATOM 597 C CA . ALA A 1 73 ? 24.014 -2.838 -14.551 1.00 91.69 73 ALA A CA 1
ATOM 598 C C . ALA A 1 73 ? 22.770 -2.116 -14.007 1.00 91.69 73 ALA A C 1
ATOM 600 O O . ALA A 1 73 ? 22.265 -2.482 -12.951 1.00 91.69 73 ALA A O 1
ATOM 601 N N . GLU A 1 74 ? 22.243 -1.137 -14.747 1.00 91.62 74 GLU A N 1
ATOM 602 C CA . GLU A 1 74 ? 20.999 -0.437 -14.402 1.00 91.62 74 GLU A CA 1
ATOM 603 C C . GLU A 1 74 ? 19.794 -1.387 -14.442 1.00 91.62 74 GLU A C 1
ATOM 605 O O . GLU A 1 74 ? 18.931 -1.345 -13.566 1.00 91.62 74 GLU A O 1
ATOM 610 N N . GLN A 1 75 ? 19.758 -2.299 -15.420 1.00 92.00 75 GLN A N 1
ATOM 611 C CA . GLN A 1 75 ? 18.709 -3.312 -15.508 1.00 92.00 75 GLN A CA 1
ATOM 612 C C . GLN A 1 75 ? 18.770 -4.303 -14.337 1.00 92.00 75 GLN A C 1
ATOM 614 O O . GLN A 1 75 ? 17.749 -4.581 -13.714 1.00 92.00 75 GLN A O 1
ATOM 619 N N . GLU A 1 76 ? 19.961 -4.780 -13.974 1.00 93.38 76 GLU A N 1
ATOM 620 C CA . GLU A 1 76 ? 20.147 -5.662 -12.818 1.00 93.38 76 GLU A CA 1
ATOM 621 C C . GLU A 1 76 ? 19.793 -4.965 -11.493 1.00 93.38 76 GLU A C 1
ATOM 623 O O . GLU A 1 76 ? 19.175 -5.573 -10.613 1.00 93.38 76 GLU A O 1
ATOM 628 N N . ALA A 1 77 ? 20.130 -3.680 -11.350 1.00 94.12 77 ALA A N 1
ATOM 629 C CA . ALA A 1 77 ? 19.766 -2.886 -10.181 1.00 94.12 77 ALA A CA 1
ATOM 630 C C . ALA A 1 77 ? 18.242 -2.713 -10.059 1.00 94.12 77 ALA A C 1
ATOM 632 O O . ALA A 1 77 ? 17.691 -2.872 -8.966 1.00 94.12 77 ALA A O 1
ATOM 633 N N . ASN A 1 78 ? 17.559 -2.443 -11.172 1.00 95.06 78 ASN A N 1
ATOM 634 C CA . ASN A 1 78 ? 16.103 -2.337 -11.228 1.00 95.06 78 ASN A CA 1
ATOM 635 C C . ASN A 1 78 ? 15.414 -3.661 -10.859 1.00 95.06 78 ASN A C 1
ATOM 637 O O . ASN A 1 78 ? 14.551 -3.683 -9.980 1.00 95.06 78 ASN A O 1
ATOM 641 N N . ASP A 1 79 ? 15.863 -4.774 -11.444 1.00 94.62 79 ASP A N 1
ATOM 642 C CA . ASP A 1 79 ? 15.402 -6.126 -11.110 1.00 94.62 79 ASP A CA 1
ATOM 643 C C . ASP A 1 79 ? 15.565 -6.434 -9.617 1.00 94.62 79 ASP A C 1
ATOM 645 O O . ASP A 1 79 ? 14.693 -7.023 -8.971 1.00 94.62 79 ASP A O 1
ATOM 649 N N . HIS A 1 80 ? 16.717 -6.066 -9.057 1.00 95.56 80 HIS A N 1
ATOM 650 C CA . HIS A 1 80 ? 17.016 -6.293 -7.653 1.00 95.56 80 HIS A CA 1
ATOM 651 C C . HIS A 1 80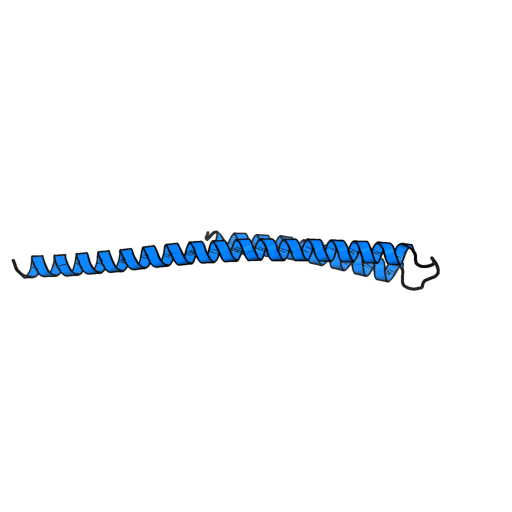 ? 16.088 -5.484 -6.738 1.00 95.56 80 HIS A C 1
ATOM 653 O O . HIS A 1 80 ? 15.558 -6.041 -5.773 1.00 95.56 80 HIS A O 1
ATOM 659 N N . LEU A 1 81 ? 15.852 -4.205 -7.049 1.00 94.00 81 LEU A N 1
ATOM 660 C CA . LEU A 1 81 ? 14.926 -3.348 -6.305 1.00 94.00 81 LEU A CA 1
ATOM 661 C C . LEU A 1 81 ? 13.487 -3.868 -6.374 1.00 94.00 81 LEU A C 1
ATOM 663 O O . LEU A 1 81 ? 12.814 -3.924 -5.345 1.00 94.00 81 LEU A O 1
ATOM 667 N N . LEU A 1 82 ? 13.039 -4.323 -7.547 1.00 94.75 82 LEU A N 1
ATOM 668 C CA . LEU A 1 82 ? 11.707 -4.899 -7.720 1.00 94.75 82 LEU A CA 1
ATOM 669 C C . LEU A 1 82 ? 11.508 -6.130 -6.824 1.00 94.75 82 LEU A C 1
ATOM 671 O O . LEU A 1 82 ? 10.540 -6.201 -6.069 1.00 94.75 82 LEU A O 1
ATOM 675 N N . ARG A 1 83 ? 12.480 -7.054 -6.811 1.00 94.94 83 ARG A N 1
ATOM 676 C CA . ARG A 1 83 ? 12.455 -8.234 -5.925 1.00 94.94 83 ARG A CA 1
ATOM 677 C C . ARG A 1 83 ? 12.498 -7.862 -4.444 1.00 94.94 83 ARG A C 1
ATOM 679 O O . ARG A 1 83 ? 11.899 -8.550 -3.622 1.00 94.94 83 ARG A O 1
ATOM 686 N N . GLN A 1 84 ? 13.252 -6.826 -4.071 1.00 94.88 84 GLN A N 1
ATOM 687 C CA . GLN A 1 84 ? 13.287 -6.348 -2.687 1.00 94.88 84 GLN A CA 1
ATOM 688 C C . GLN A 1 84 ? 11.932 -5.808 -2.247 1.00 94.88 84 GLN A C 1
ATOM 690 O O . GLN A 1 84 ? 11.483 -6.140 -1.154 1.00 94.88 84 GLN A O 1
ATOM 695 N N . MET A 1 85 ? 11.286 -5.021 -3.100 1.00 94.25 85 MET A N 1
ATOM 696 C CA . MET A 1 85 ? 9.972 -4.475 -2.815 1.00 94.25 85 MET A CA 1
ATOM 697 C C . MET A 1 85 ? 8.908 -5.566 -2.723 1.00 94.25 85 MET A C 1
ATOM 699 O O . MET A 1 85 ? 8.131 -5.550 -1.776 1.00 94.25 85 MET A O 1
ATOM 703 N N . ASP A 1 86 ? 8.893 -6.521 -3.655 1.00 93.50 86 ASP A N 1
ATOM 704 C CA . ASP A 1 86 ? 7.930 -7.624 -3.618 1.00 93.50 86 ASP A CA 1
ATOM 705 C C . ASP A 1 86 ? 8.042 -8.413 -2.307 1.00 93.50 86 ASP A C 1
ATOM 707 O O . ASP A 1 86 ? 7.042 -8.607 -1.624 1.00 93.50 86 ASP A O 1
ATOM 711 N N . ARG A 1 87 ? 9.269 -8.749 -1.882 1.00 94.62 87 ARG A N 1
ATOM 712 C CA . ARG A 1 87 ? 9.492 -9.393 -0.577 1.00 94.62 87 ARG A CA 1
ATOM 713 C C . ARG A 1 87 ? 9.045 -8.529 0.595 1.00 94.62 87 ARG A C 1
ATOM 715 O O . ARG A 1 87 ? 8.413 -9.041 1.507 1.00 94.62 87 ARG A O 1
ATOM 722 N N . TYR A 1 88 ? 9.378 -7.238 0.582 1.00 92.81 88 TYR A N 1
ATOM 723 C CA . TYR A 1 88 ? 8.993 -6.330 1.659 1.00 92.81 88 TYR A CA 1
ATOM 724 C C . TYR A 1 88 ? 7.474 -6.249 1.807 1.00 92.81 88 TYR A C 1
ATOM 726 O O . TYR A 1 88 ? 6.975 -6.293 2.923 1.00 92.81 88 TYR A O 1
ATOM 734 N N . VAL A 1 89 ? 6.741 -6.143 0.698 1.00 93.19 89 VAL A N 1
ATOM 735 C CA . VAL A 1 89 ? 5.277 -6.071 0.719 1.00 93.19 89 VAL A CA 1
ATOM 736 C C . VAL A 1 89 ? 4.680 -7.378 1.228 1.00 93.19 89 VAL A C 1
ATOM 738 O O . VAL A 1 89 ? 3.841 -7.333 2.125 1.00 93.19 89 VAL A O 1
ATOM 741 N N . ASP A 1 90 ? 5.147 -8.521 0.723 1.00 92.19 90 ASP A N 1
ATOM 742 C CA . ASP A 1 90 ? 4.669 -9.836 1.160 1.00 92.19 90 ASP A CA 1
ATOM 743 C C . ASP A 1 90 ? 4.901 -10.039 2.666 1.00 92.19 90 ASP A C 1
ATOM 745 O O . ASP A 1 90 ? 3.972 -10.367 3.404 1.00 92.19 90 ASP A O 1
ATOM 749 N N . GLU A 1 91 ? 6.122 -9.776 3.143 1.00 92.00 91 GLU A N 1
ATOM 750 C CA . GLU A 1 91 ? 6.461 -9.879 4.563 1.00 92.00 91 GLU A CA 1
ATOM 751 C C . GLU A 1 91 ? 5.648 -8.881 5.396 1.00 92.00 91 GLU A C 1
ATOM 753 O O . GLU A 1 91 ? 5.080 -9.249 6.422 1.00 92.00 91 GLU A O 1
ATOM 758 N N . HIS A 1 92 ? 5.548 -7.621 4.974 1.00 91.06 92 HIS A N 1
ATOM 759 C CA . HIS A 1 92 ? 4.871 -6.576 5.744 1.00 91.06 92 HIS A CA 1
ATOM 760 C C . HIS A 1 92 ? 3.369 -6.824 5.874 1.00 91.06 92 HIS A C 1
ATOM 762 O O . HIS A 1 92 ? 2.821 -6.670 6.966 1.00 91.06 92 HIS A O 1
ATOM 768 N N . LEU A 1 93 ? 2.695 -7.238 4.798 1.00 90.06 93 LEU A N 1
ATOM 769 C CA . LEU A 1 93 ? 1.264 -7.547 4.839 1.00 90.06 93 LEU A CA 1
ATOM 770 C C . LEU A 1 93 ? 0.974 -8.802 5.678 1.00 90.06 93 LEU A C 1
ATOM 772 O O . LEU A 1 93 ? -0.026 -8.831 6.402 1.00 90.06 93 LEU A O 1
ATOM 776 N N . ASP A 1 94 ? 1.865 -9.799 5.659 1.00 88.81 94 ASP A N 1
ATOM 777 C CA . ASP A 1 94 ? 1.776 -10.974 6.535 1.00 88.81 94 ASP A CA 1
ATOM 778 C C . ASP A 1 94 ? 1.943 -10.596 8.018 1.00 88.81 94 ASP A C 1
ATOM 780 O O . ASP A 1 94 ? 1.151 -11.008 8.872 1.00 88.81 94 ASP A O 1
ATOM 784 N N . HIS A 1 95 ? 2.901 -9.716 8.335 1.00 86.50 95 HIS A N 1
ATOM 785 C CA . HIS A 1 95 ? 3.081 -9.193 9.693 1.00 86.50 95 HIS A CA 1
ATOM 786 C C . HIS A 1 95 ? 1.858 -8.393 10.150 1.00 86.50 95 HIS A C 1
ATOM 788 O O . HIS A 1 95 ? 1.332 -8.638 11.237 1.00 86.50 95 HIS A O 1
ATOM 794 N N . VAL A 1 96 ? 1.372 -7.459 9.328 1.00 84.56 96 VAL A N 1
ATOM 795 C CA . VAL A 1 96 ? 0.177 -6.660 9.636 1.00 84.56 96 VAL A CA 1
ATOM 796 C C . VAL A 1 96 ? -1.027 -7.569 9.874 1.00 84.56 96 VAL A C 1
ATOM 798 O O . VAL A 1 96 ? -1.772 -7.354 10.832 1.00 84.56 96 VAL A O 1
ATOM 801 N N . SER A 1 97 ? -1.188 -8.627 9.081 1.00 80.19 97 SER A N 1
ATOM 802 C CA . SER A 1 97 ? -2.240 -9.625 9.280 1.00 80.19 97 SER A CA 1
ATOM 803 C C . SER A 1 97 ? -2.085 -10.401 10.586 1.00 80.19 97 SER A C 1
ATOM 805 O O . SER A 1 97 ? -3.055 -10.520 11.335 1.00 80.19 97 SER A O 1
ATOM 807 N N . THR A 1 98 ? -0.874 -10.856 10.902 1.00 81.50 98 THR A N 1
ATOM 808 C CA . THR A 1 98 ? -0.576 -11.644 12.106 1.00 81.50 98 THR A CA 1
ATOM 809 C C . THR A 1 98 ? -0.784 -10.841 13.393 1.00 81.50 98 THR A C 1
ATOM 811 O O . THR A 1 98 ? -1.418 -11.327 14.327 1.00 81.50 98 THR A O 1
ATOM 814 N N . TYR A 1 99 ? -0.314 -9.590 13.447 1.00 70.88 99 TYR A N 1
ATOM 815 C CA . TYR A 1 99 ? -0.419 -8.747 14.646 1.00 70.88 99 TYR A CA 1
ATOM 816 C C . TYR A 1 99 ? -1.830 -8.209 14.911 1.00 70.88 99 TYR A C 1
ATOM 818 O O . TYR A 1 99 ? -2.151 -7.876 16.049 1.00 70.88 99 TYR A O 1
ATOM 826 N N . THR A 1 100 ? -2.676 -8.120 13.884 1.00 66.19 100 THR A N 1
ATOM 827 C CA . THR A 1 100 ? -4.055 -7.617 14.024 1.00 66.19 100 THR A CA 1
ATOM 828 C C . THR A 1 100 ? -5.085 -8.721 14.249 1.00 66.19 100 THR A C 1
ATOM 830 O O . THR A 1 100 ? -6.162 -8.431 14.751 1.00 66.19 100 THR A O 1
ATOM 833 N N . MET A 1 101 ? -4.766 -9.978 13.925 1.00 58.41 101 MET A N 1
ATOM 834 C CA . MET A 1 101 ? -5.651 -11.132 14.148 1.00 58.41 101 MET A CA 1
ATOM 835 C C . MET A 1 101 ? -5.489 -11.798 15.520 1.00 58.41 101 MET A C 1
ATOM 837 O O . MET A 1 101 ? -6.138 -12.812 15.744 1.00 58.41 101 MET A O 1
ATOM 841 N N . GLY A 1 102 ? -4.664 -11.246 16.421 1.00 50.84 102 GLY A N 1
ATOM 842 C CA . GLY A 1 102 ? -4.582 -11.642 17.833 1.00 50.84 102 GLY A CA 1
ATOM 843 C C . GLY A 1 102 ? -4.702 -13.150 18.085 1.00 50.84 102 GLY A C 1
ATOM 844 O O . GLY A 1 102 ? -5.752 -13.608 18.533 1.00 50.84 102 GLY A O 1
ATOM 845 N N . VAL A 1 103 ? -3.637 -13.913 17.816 1.00 41.75 103 VAL A N 1
ATOM 846 C CA . VAL A 1 103 ? -3.444 -15.195 18.523 1.00 41.75 103 VAL A CA 1
ATOM 847 C C . VAL A 1 103 ? -3.046 -14.899 19.963 1.00 41.75 103 VAL A C 1
ATOM 849 O O . VAL A 1 103 ? -2.175 -14.017 20.149 1.00 41.75 103 VAL A O 1
#

Sequence (103 aa):
MRESVMIKEESEDKFLALTQQINQLEWLEEDLLSMKRQHEQAVSELQADCRHLSFALESLLNHMPEDYAGKYAEQEANDHLLRQMDRYVDEHLDHVSTYTMGV

Foldseek 3Di:
DVVVVVVVVVVVVVVVVVVVVVVVVVVVLVVVVVVLVVVLVVLVVVLVVLVVVLVVVLVVLVPDDPPPDCSVVVNVVSVVVNVVSVVCSVVVNVVSVVVSVDD

Radius of gyration: 27.58 Å; chains: 1; bounding box: 61×19×82 Å

pLDDT: mean 88.13, std 11.12, range [41.75, 96.88]

Secondary structure (DSSP, 8-state):
-HHHHHHHHHHHHHHHHHHHHHHHHHHHHHHHHHHHHHHHHHHHHHHHHHHHHHHHHHHHHHHS-TT-TTHHHHHHHHHHHHHHHHHHHHHHHHHHHHHHS--

Organism: NCBI:txid1051981